Protein AF-A0A3D4LP50-F1 (afdb_monomer_lite)

Secondary structure (DSSP, 8-state):
--------PPPHHHHTTS---------GGG-S-GGG-SSTHHHHHHHHHTTT-HHHHHHHHHHHHHTT---HHHHHHHHHHSS--------TT---HHHHHHHHHHHHHHHHHHHHHHHHHHHHHHHHHHTT----

Sequence (136 aa):
MLRDETDGEIGNDELRFVSDYRMNLVIPSEITDFHKFRTSVGTVLELLKYSKDKKNMEELVQMHQSKGNLEADAVQVINHFSNLKLDVEKKKGEISMWKAWEDQKMEGVMEGRWEGALESKIQLVIKKISKGMSVS

pLDDT: mean 73.42, std 13.95, range [36.53, 92.31]

Structure (mmCIF, N/CA/C/O backbone):
data_AF-A0A3D4LP50-F1
#
_entry.id   AF-A0A3D4LP50-F1
#
loop_
_atom_site.group_PDB
_atom_site.id
_atom_site.type_symbol
_atom_site.label_atom_id
_atom_site.label_alt_id
_atom_site.label_comp_id
_atom_site.label_asym_id
_atom_site.label_entity_id
_atom_site.label_seq_id
_atom_site.pdbx_PDB_ins_code
_atom_site.Cartn_x
_atom_site.Cartn_y
_atom_site.Cartn_z
_atom_site.occupancy
_atom_site.B_iso_or_equiv
_atom_site.auth_seq_id
_atom_site.auth_comp_id
_atom_site.auth_asym_id
_atom_site.auth_atom_id
_atom_site.pdbx_PDB_model_num
ATOM 1 N N . MET A 1 1 ? -20.058 -32.838 -6.795 1.00 37.56 1 MET A N 1
ATOM 2 C CA . MET A 1 1 ? -20.551 -31.669 -6.040 1.00 37.56 1 MET A CA 1
ATOM 3 C C . MET A 1 1 ? -19.493 -30.586 -6.133 1.00 37.56 1 MET A C 1
ATOM 5 O O . MET A 1 1 ? -18.532 -30.620 -5.380 1.00 37.56 1 MET A O 1
ATOM 9 N N . LEU A 1 2 ? -19.627 -29.701 -7.115 1.00 36.53 2 LEU A N 1
ATOM 10 C CA . LEU A 1 2 ? -18.869 -28.456 -7.218 1.00 36.53 2 LEU A CA 1
ATOM 11 C C . LEU A 1 2 ? -19.898 -27.353 -6.968 1.00 36.53 2 LEU A C 1
ATOM 13 O O . LEU A 1 2 ? -20.978 -27.401 -7.554 1.00 36.53 2 LEU A O 1
ATOM 17 N N . ARG A 1 3 ? -19.619 -26.479 -5.998 1.00 41.91 3 ARG A N 1
ATOM 18 C CA . ARG A 1 3 ? -20.470 -25.331 -5.680 1.00 41.91 3 ARG A CA 1
ATOM 19 C C . ARG A 1 3 ? -20.453 -24.386 -6.876 1.00 41.91 3 ARG A C 1
ATOM 21 O O . ARG A 1 3 ? -19.384 -23.955 -7.290 1.00 41.91 3 ARG A O 1
ATOM 28 N N . ASP A 1 4 ? -21.640 -24.127 -7.395 1.00 43.94 4 ASP A N 1
ATOM 29 C CA . ASP A 1 4 ? -21.947 -23.034 -8.302 1.00 43.94 4 ASP A CA 1
ATOM 30 C C . ASP A 1 4 ? -21.982 -21.764 -7.438 1.00 43.94 4 ASP A C 1
ATOM 32 O O . ASP A 1 4 ? -22.889 -21.583 -6.622 1.00 43.94 4 ASP A O 1
ATOM 36 N N . GLU A 1 5 ? -20.914 -20.971 -7.482 1.00 49.91 5 GLU A N 1
ATOM 37 C CA . GLU A 1 5 ? -20.929 -19.614 -6.941 1.00 49.91 5 GLU A CA 1
ATOM 38 C C . GLU A 1 5 ? -21.651 -18.764 -7.981 1.00 49.91 5 GLU A C 1
ATOM 40 O O . GLU A 1 5 ? -21.098 -18.427 -9.021 1.00 49.91 5 GLU A O 1
ATOM 45 N N . THR A 1 6 ? -22.934 -18.501 -7.742 1.00 50.62 6 THR A N 1
ATOM 46 C CA . THR A 1 6 ? -23.718 -17.585 -8.562 1.00 50.62 6 THR A CA 1
ATOM 47 C C . THR A 1 6 ? -23.100 -16.195 -8.448 1.00 50.62 6 THR A C 1
ATOM 49 O O . THR A 1 6 ? -23.281 -15.526 -7.426 1.00 50.62 6 THR A O 1
ATOM 52 N N . ASP A 1 7 ? -22.380 -15.768 -9.482 1.00 55.00 7 ASP A N 1
ATOM 53 C CA . ASP A 1 7 ? -22.083 -14.362 -9.727 1.00 55.00 7 ASP A CA 1
ATOM 54 C C . ASP A 1 7 ? -23.426 -13.621 -9.760 1.00 55.00 7 ASP A C 1
ATOM 56 O O . ASP A 1 7 ? -24.233 -13.795 -10.674 1.00 55.00 7 ASP A O 1
ATOM 60 N N . GLY A 1 8 ? -23.729 -12.875 -8.697 1.00 55.91 8 GLY A N 1
ATOM 61 C CA . GLY A 1 8 ? -24.950 -12.085 -8.618 1.00 55.91 8 GLY A CA 1
ATOM 62 C C . GLY A 1 8 ? -24.923 -11.028 -9.713 1.00 55.91 8 GLY A C 1
ATOM 63 O O . GLY A 1 8 ? -24.117 -10.100 -9.644 1.00 55.91 8 GLY A O 1
ATOM 64 N N . GLU A 1 9 ? -25.771 -11.178 -10.731 1.00 63.25 9 GLU A N 1
ATOM 65 C CA . GLU A 1 9 ? -25.935 -10.155 -11.759 1.00 63.25 9 GLU A CA 1
ATOM 66 C C . GLU A 1 9 ? -26.352 -8.843 -11.091 1.00 63.25 9 GLU A C 1
ATOM 68 O O . GLU A 1 9 ? -27.396 -8.762 -10.443 1.00 63.25 9 GLU A O 1
ATOM 73 N N . ILE A 1 10 ? -25.507 -7.822 -11.234 1.00 65.25 10 ILE A N 1
ATOM 74 C CA . ILE A 1 10 ? -25.784 -6.471 -10.752 1.00 65.25 10 ILE A CA 1
ATOM 75 C C . ILE A 1 10 ? -26.992 -5.958 -11.543 1.00 65.25 10 ILE A C 1
ATOM 77 O O . ILE A 1 10 ? -26.935 -5.819 -12.768 1.00 65.25 10 ILE A O 1
ATOM 81 N N . GLY A 1 11 ? -28.098 -5.696 -10.855 1.00 70.38 11 GLY A N 1
ATOM 82 C CA . GLY A 1 11 ? -29.309 -5.159 -11.450 1.00 70.38 11 GLY A CA 1
ATOM 83 C C . GLY A 1 11 ? -29.059 -3.778 -12.060 1.00 70.38 11 GLY A C 1
ATOM 84 O O . GLY A 1 11 ? -28.274 -2.975 -11.557 1.00 70.38 11 GLY A O 1
ATOM 85 N N . ASN A 1 12 ? -29.777 -3.453 -13.139 1.00 66.81 12 ASN A N 1
ATOM 86 C CA . ASN A 1 12 ? -29.704 -2.145 -13.820 1.00 66.81 12 ASN A CA 1
ATOM 87 C C . ASN A 1 12 ? -29.898 -0.945 -12.867 1.00 66.81 12 ASN A C 1
ATOM 89 O O . ASN A 1 12 ? -29.385 0.152 -13.083 1.00 66.81 12 ASN A O 1
ATOM 93 N N . ASP A 1 13 ? -30.621 -1.182 -11.778 1.00 75.31 13 ASP A N 1
ATOM 94 C CA . ASP A 1 13 ? -30.911 -0.236 -10.712 1.00 75.31 13 ASP A CA 1
ATOM 95 C C . ASP A 1 13 ? -29.731 0.022 -9.751 1.00 75.31 13 ASP A C 1
ATOM 97 O O . ASP A 1 13 ? -29.747 1.002 -9.006 1.00 75.31 13 ASP A O 1
ATOM 101 N N . GLU A 1 14 ? -28.692 -0.808 -9.775 1.00 73.38 14 GLU A N 1
ATOM 102 C CA . GLU A 1 14 ? -27.465 -0.638 -8.989 1.00 73.38 14 GLU A CA 1
ATOM 103 C C . GLU A 1 14 ? -26.351 0.031 -9.809 1.00 73.38 14 GLU A C 1
ATOM 105 O O . GLU A 1 14 ? -25.570 0.814 -9.267 1.00 73.38 14 GLU A O 1
ATOM 110 N N . LEU A 1 15 ? -26.341 -0.173 -11.133 1.00 73.00 15 LEU A N 1
ATOM 111 C CA . LEU A 1 15 ? -25.411 0.468 -12.076 1.00 73.00 15 LEU A CA 1
ATOM 112 C C . LEU A 1 15 ? -25.457 2.001 -12.020 1.00 73.00 15 LEU A C 1
ATOM 114 O O . LEU A 1 15 ? -24.435 2.650 -12.203 1.00 73.00 15 LEU A O 1
ATOM 118 N N . ARG A 1 16 ? -26.610 2.594 -11.688 1.00 76.44 16 ARG A N 1
ATOM 119 C CA . ARG A 1 16 ? -26.753 4.051 -11.486 1.00 76.44 16 ARG A CA 1
ATOM 120 C C . ARG A 1 16 ? -25.937 4.611 -10.311 1.00 76.44 16 ARG A C 1
ATOM 122 O O . ARG A 1 16 ? -25.721 5.819 -10.266 1.00 76.44 16 ARG A O 1
ATOM 129 N N . PHE A 1 17 ? -25.478 3.767 -9.384 1.00 78.94 17 PHE A N 1
ATOM 130 C CA . PHE A 1 17 ? -24.547 4.158 -8.318 1.00 78.94 17 PHE A CA 1
ATOM 131 C C . PHE A 1 17 ? -23.080 3.887 -8.674 1.00 78.94 17 PHE A C 1
ATOM 133 O O . PHE A 1 17 ? -22.186 4.369 -7.979 1.00 78.94 17 PHE A O 1
ATOM 140 N N . VAL A 1 18 ? -22.818 3.128 -9.741 1.00 80.19 18 VAL A N 1
ATOM 141 C CA . VAL A 1 18 ? -21.467 2.840 -10.218 1.00 80.19 18 VAL A CA 1
ATOM 142 C C . VAL A 1 18 ? -21.077 3.906 -11.229 1.00 80.19 18 VAL A C 1
ATOM 144 O O . VAL A 1 18 ? -21.700 4.065 -12.276 1.00 80.19 18 VAL A O 1
ATOM 147 N N . SER A 1 19 ? -20.028 4.655 -10.920 1.00 74.38 19 SER A N 1
ATOM 148 C CA . SER A 1 19 ? -19.524 5.662 -11.842 1.00 74.38 19 SER A CA 1
ATOM 149 C C . SER A 1 19 ? -18.959 5.019 -13.112 1.00 74.38 19 SER A C 1
ATOM 151 O O . SER A 1 19 ? -18.124 4.117 -13.038 1.00 74.38 19 SER A O 1
ATOM 153 N N . ASP A 1 20 ? -19.359 5.539 -14.274 1.00 78.75 20 ASP A N 1
ATOM 154 C CA . ASP A 1 20 ? -18.867 5.116 -15.591 1.00 78.75 20 ASP A CA 1
ATOM 155 C C . ASP A 1 20 ? -17.468 5.697 -15.877 1.00 78.75 20 ASP A C 1
ATOM 157 O O . ASP A 1 20 ? -17.272 6.606 -16.689 1.00 78.75 20 ASP A O 1
ATOM 161 N N . TYR A 1 21 ? -16.471 5.222 -15.127 1.00 76.69 21 TYR A N 1
ATOM 162 C CA . TYR A 1 21 ? -15.068 5.561 -15.344 1.00 76.69 21 TYR A CA 1
ATOM 163 C C . TYR A 1 21 ? -14.382 4.500 -16.201 1.00 76.69 21 TYR A C 1
ATOM 165 O O . TYR A 1 21 ? -14.505 3.298 -15.969 1.00 76.69 21 TYR A O 1
ATOM 173 N N . ARG A 1 22 ? -13.554 4.945 -17.154 1.00 79.94 22 ARG A N 1
ATOM 174 C CA . ARG A 1 22 ? -12.682 4.033 -17.903 1.00 79.94 22 ARG A CA 1
ATOM 175 C C . ARG A 1 22 ? -11.593 3.483 -16.986 1.00 79.94 22 ARG A C 1
ATOM 177 O O . ARG A 1 22 ? -10.671 4.207 -16.609 1.00 79.94 22 ARG A O 1
ATOM 184 N N . MET A 1 23 ? -11.683 2.195 -16.680 1.00 80.88 23 MET A N 1
ATOM 185 C CA . MET A 1 23 ? -10.677 1.474 -15.909 1.00 80.88 23 MET A CA 1
ATOM 186 C C . MET A 1 23 ? -9.538 1.013 -16.818 1.00 80.88 23 MET A C 1
ATOM 188 O O . MET A 1 23 ? -9.757 0.272 -17.774 1.00 80.88 23 MET A O 1
ATOM 192 N N . ASN A 1 24 ? -8.311 1.428 -16.501 1.00 80.88 24 ASN A N 1
ATOM 193 C CA . ASN A 1 24 ? -7.106 0.916 -17.149 1.00 80.88 24 ASN A CA 1
ATOM 194 C C . ASN A 1 24 ? -6.406 -0.041 -16.184 1.00 80.88 24 ASN A C 1
ATOM 196 O O . ASN A 1 24 ? -5.880 0.388 -15.157 1.00 80.88 24 ASN A O 1
ATOM 200 N N . LEU A 1 25 ? -6.411 -1.332 -16.510 1.00 84.56 25 LEU A N 1
ATOM 201 C CA . LEU A 1 25 ? -5.687 -2.342 -15.746 1.00 84.56 25 LEU A CA 1
ATOM 202 C C . LEU A 1 25 ? -4.238 -2.395 -16.225 1.00 84.56 25 LEU A C 1
ATOM 204 O O . LEU A 1 25 ? -3.970 -2.436 -17.424 1.00 84.56 25 LEU A O 1
ATOM 208 N N . VAL A 1 26 ? -3.307 -2.388 -15.276 1.00 86.44 26 VAL A N 1
ATOM 209 C CA . VAL A 1 26 ? -1.872 -2.427 -15.551 1.00 86.44 26 VAL A CA 1
ATOM 210 C C . VAL A 1 26 ? -1.264 -3.580 -14.770 1.00 86.44 26 VAL A C 1
ATOM 212 O O . VAL A 1 26 ? -1.495 -3.703 -13.569 1.00 86.44 26 VAL A O 1
ATOM 215 N N . ILE A 1 27 ? -0.470 -4.407 -15.449 1.00 87.69 27 ILE A N 1
ATOM 216 C CA . ILE A 1 27 ? 0.229 -5.541 -14.847 1.00 87.69 27 ILE A CA 1
ATOM 217 C C . ILE A 1 27 ? 1.702 -5.146 -14.655 1.00 87.69 27 ILE A C 1
ATOM 219 O O . ILE A 1 27 ? 2.440 -5.079 -15.640 1.00 87.69 27 ILE A O 1
ATOM 223 N N . PRO A 1 28 ? 2.173 -4.892 -13.416 1.00 87.06 28 PRO A N 1
ATOM 224 C CA . PRO A 1 28 ? 3.525 -4.379 -13.173 1.00 87.06 28 PRO A CA 1
ATOM 225 C C . PRO A 1 28 ? 4.645 -5.241 -13.767 1.00 87.06 28 PRO A C 1
ATOM 227 O O . PRO A 1 28 ? 5.651 -4.715 -14.236 1.00 87.06 28 PRO A O 1
ATOM 230 N N . SER A 1 29 ? 4.473 -6.568 -13.784 1.00 85.62 29 SER A N 1
ATOM 231 C CA . SER A 1 29 ? 5.467 -7.501 -14.327 1.00 85.62 29 SER 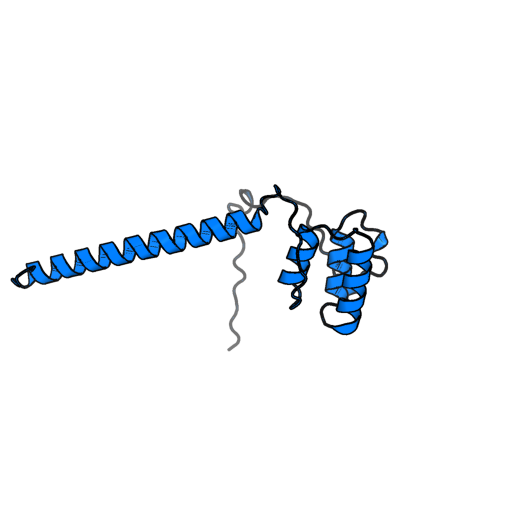A CA 1
ATOM 232 C C . SER A 1 29 ? 5.678 -7.373 -15.835 1.00 85.62 29 SER A C 1
ATOM 234 O O . SER A 1 29 ? 6.767 -7.682 -16.313 1.00 85.62 29 SER A O 1
ATOM 236 N N . GLU A 1 30 ? 4.672 -6.902 -16.573 1.00 90.75 30 GLU A N 1
ATOM 237 C CA . GLU A 1 30 ? 4.717 -6.744 -18.033 1.00 90.75 30 GLU A CA 1
ATOM 238 C C . GLU A 1 30 ? 5.308 -5.394 -18.462 1.00 90.75 30 GLU A C 1
ATOM 240 O O . GLU A 1 30 ? 5.659 -5.199 -19.625 1.00 90.75 30 GLU A O 1
ATOM 245 N N . ILE A 1 31 ? 5.473 -4.456 -17.525 1.00 90.44 31 ILE A N 1
ATOM 246 C CA . ILE A 1 31 ? 6.051 -3.144 -17.810 1.00 90.44 31 ILE A CA 1
ATOM 247 C C . ILE A 1 31 ? 7.564 -3.282 -17.987 1.00 90.44 31 ILE A C 1
ATOM 249 O O . ILE A 1 31 ? 8.284 -3.776 -17.111 1.00 90.44 31 ILE A O 1
ATOM 253 N N . THR A 1 32 ? 8.061 -2.818 -19.132 1.00 89.25 32 THR A N 1
ATOM 254 C CA . THR A 1 32 ? 9.492 -2.828 -19.468 1.00 89.25 32 THR A CA 1
ATOM 255 C C . THR A 1 32 ? 10.186 -1.505 -19.172 1.00 89.25 32 THR A C 1
ATOM 257 O O . THR A 1 32 ? 11.386 -1.498 -18.928 1.00 89.25 32 THR A O 1
ATOM 260 N N . ASP A 1 33 ? 9.449 -0.395 -19.206 1.00 90.31 33 ASP A N 1
ATOM 261 C CA . ASP A 1 33 ? 9.987 0.955 -19.055 1.00 90.31 33 ASP A CA 1
ATOM 262 C C . ASP A 1 33 ? 9.089 1.793 -18.136 1.00 90.31 33 ASP A C 1
ATOM 264 O O . ASP A 1 33 ? 8.024 2.271 -18.541 1.00 90.31 33 ASP A O 1
ATOM 268 N N . PHE A 1 34 ? 9.530 1.955 -16.887 1.00 88.06 34 PHE A N 1
ATOM 269 C CA . PHE A 1 34 ? 8.821 2.711 -15.855 1.00 88.06 34 PHE A CA 1
ATOM 270 C C . PHE A 1 34 ? 9.030 4.228 -15.963 1.00 88.06 34 PHE A C 1
ATOM 272 O O . PHE A 1 34 ? 8.280 4.987 -15.353 1.00 88.06 34 PHE A O 1
ATOM 279 N N . HIS A 1 35 ? 9.965 4.706 -16.794 1.00 85.31 35 HIS A N 1
ATOM 280 C CA . HIS A 1 35 ? 10.190 6.144 -16.985 1.00 85.31 35 HIS A CA 1
ATOM 281 C C . HIS A 1 35 ? 9.092 6.826 -17.812 1.00 85.31 35 HIS A C 1
ATOM 283 O O . HIS A 1 35 ? 9.010 8.053 -17.852 1.00 85.31 35 HIS A O 1
ATOM 289 N N . LYS A 1 36 ? 8.204 6.047 -18.444 1.00 88.12 36 LYS A N 1
ATOM 290 C CA . LYS A 1 36 ? 7.005 6.569 -19.121 1.00 88.12 36 LYS A CA 1
ATOM 291 C C . LYS A 1 36 ? 5.994 7.175 -18.149 1.00 88.12 36 LYS A C 1
ATOM 293 O O . LYS A 1 36 ? 5.191 8.018 -18.552 1.00 88.12 36 LYS A O 1
ATOM 298 N N . PHE A 1 37 ? 6.032 6.774 -16.880 1.00 87.62 37 PHE A N 1
ATOM 299 C CA . PHE A 1 37 ? 5.220 7.383 -15.839 1.00 87.62 37 PHE A CA 1
ATOM 300 C C . PHE A 1 37 ? 5.881 8.680 -15.381 1.00 87.62 37 PHE A C 1
ATOM 302 O O . PHE A 1 37 ? 7.007 8.694 -14.896 1.00 87.62 37 PHE A O 1
ATOM 309 N N . ARG A 1 38 ? 5.154 9.790 -15.524 1.00 82.75 38 ARG A N 1
ATOM 310 C CA . ARG A 1 38 ? 5.615 11.117 -15.084 1.00 82.75 38 ARG A CA 1
ATOM 311 C C . ARG A 1 38 ? 5.413 11.360 -13.586 1.00 82.75 38 ARG A C 1
ATOM 313 O O . ARG A 1 38 ? 5.787 12.416 -13.094 1.00 82.75 38 ARG A O 1
ATOM 320 N N . THR A 1 39 ? 4.776 10.419 -12.892 1.00 81.31 39 THR A N 1
ATOM 321 C CA . THR A 1 39 ? 4.405 10.504 -11.477 1.00 81.31 39 THR A CA 1
ATOM 322 C C . THR A 1 39 ? 5.022 9.353 -10.686 1.00 81.31 39 THR A C 1
ATOM 324 O O . THR A 1 39 ? 5.486 8.363 -11.258 1.00 81.31 39 THR A O 1
ATOM 327 N N . SER A 1 40 ? 4.953 9.450 -9.357 1.00 77.06 40 SER A N 1
ATOM 328 C CA . SER A 1 40 ? 5.410 8.432 -8.401 1.00 77.06 40 SER A CA 1
ATOM 329 C C . SER A 1 40 ? 4.732 7.059 -8.565 1.00 77.06 40 SER A C 1
ATOM 331 O O . SER A 1 40 ? 5.256 6.053 -8.087 1.00 77.06 40 SER A O 1
ATOM 333 N N . VAL A 1 41 ? 3.630 6.975 -9.325 1.00 83.00 41 VAL A N 1
ATOM 334 C CA . VAL A 1 41 ? 2.969 5.711 -9.702 1.00 83.00 41 VAL A CA 1
ATOM 335 C C . VAL A 1 41 ? 3.926 4.771 -10.436 1.00 83.00 41 VAL A C 1
ATOM 337 O O . VAL A 1 41 ? 3.904 3.570 -10.182 1.00 83.00 41 VAL A O 1
ATOM 340 N N . GLY A 1 42 ? 4.799 5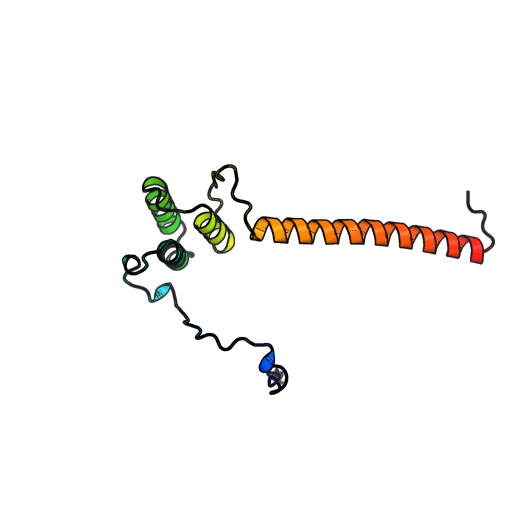.294 -11.304 1.00 86.44 42 GLY A N 1
ATOM 341 C CA . GLY A 1 42 ? 5.795 4.470 -11.997 1.00 86.44 42 GLY A CA 1
ATOM 342 C C . GLY A 1 42 ? 6.738 3.768 -11.032 1.00 86.44 42 GLY A C 1
ATOM 343 O O . GLY A 1 42 ? 6.953 2.566 -11.145 1.00 86.44 42 GLY A O 1
ATOM 344 N N . THR A 1 43 ? 7.228 4.509 -10.040 1.00 80.12 43 THR A N 1
ATOM 345 C CA . THR A 1 43 ? 8.106 3.999 -8.984 1.00 80.12 43 THR A CA 1
ATOM 346 C C . THR A 1 43 ? 7.421 2.927 -8.142 1.00 80.12 43 THR A C 1
ATOM 348 O O . THR A 1 43 ? 8.019 1.896 -7.841 1.00 80.12 43 THR A O 1
ATOM 351 N N . VAL A 1 44 ? 6.146 3.128 -7.792 1.00 81.50 44 VAL A N 1
ATOM 352 C CA . VAL A 1 44 ? 5.359 2.121 -7.066 1.00 81.50 44 VAL A CA 1
ATOM 353 C C . VAL A 1 44 ? 5.212 0.846 -7.898 1.00 81.50 44 VAL A C 1
ATOM 355 O O . VAL A 1 44 ? 5.464 -0.246 -7.392 1.00 81.50 44 VAL A O 1
ATOM 358 N N . LEU A 1 45 ? 4.849 0.963 -9.178 1.00 87.19 45 LEU A N 1
ATOM 359 C CA . LEU A 1 45 ? 4.709 -0.192 -10.070 1.00 87.19 45 LEU A CA 1
ATOM 360 C C . LEU A 1 45 ? 6.050 -0.917 -10.277 1.00 87.19 45 LEU A C 1
ATOM 362 O O . LEU A 1 45 ? 6.080 -2.147 -10.310 1.00 87.19 45 LEU A O 1
ATOM 366 N N . GLU A 1 46 ? 7.160 -0.182 -10.366 1.00 86.31 46 GLU A N 1
ATOM 367 C CA . GLU A 1 46 ? 8.508 -0.751 -10.46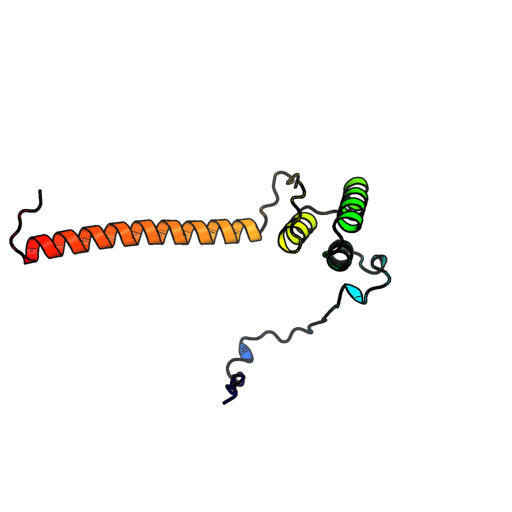6 1.00 86.31 46 GLU A CA 1
ATOM 368 C C . GLU A 1 46 ? 8.853 -1.583 -9.228 1.00 86.31 46 GLU A C 1
ATOM 370 O O . GLU A 1 46 ? 9.300 -2.723 -9.341 1.00 86.31 46 GLU A O 1
ATOM 375 N N . LEU A 1 47 ? 8.565 -1.064 -8.036 1.00 79.94 47 LEU A N 1
ATOM 376 C CA . LEU A 1 47 ? 8.785 -1.796 -6.790 1.00 79.94 47 LEU A CA 1
ATOM 377 C C . LEU A 1 47 ? 7.868 -3.014 -6.661 1.00 79.94 47 LEU A C 1
ATOM 379 O O . LEU A 1 47 ? 8.315 -4.077 -6.229 1.00 79.94 47 LEU A O 1
ATOM 383 N N . LEU A 1 48 ? 6.608 -2.904 -7.092 1.00 82.62 48 LEU A N 1
ATOM 384 C CA . LEU A 1 48 ? 5.675 -4.034 -7.122 1.00 82.62 48 LEU A CA 1
ATOM 385 C C . LEU A 1 48 ? 6.150 -5.153 -8.055 1.00 82.62 48 LEU A C 1
ATOM 387 O O . LEU A 1 48 ? 5.980 -6.330 -7.723 1.00 82.62 48 LEU A O 1
ATOM 391 N N . LYS A 1 49 ? 6.791 -4.820 -9.183 1.00 85.56 49 LYS A N 1
ATOM 392 C CA . LYS A 1 49 ? 7.390 -5.814 -10.088 1.00 85.56 49 LYS A CA 1
ATOM 393 C C . LYS A 1 49 ? 8.439 -6.671 -9.378 1.00 85.56 49 LYS A C 1
ATOM 395 O O . LYS A 1 49 ? 8.458 -7.885 -9.573 1.00 85.56 49 LYS A O 1
ATOM 400 N N . TYR A 1 50 ? 9.253 -6.067 -8.517 1.00 80.81 50 TYR A N 1
ATOM 401 C CA . TYR A 1 50 ? 10.272 -6.767 -7.729 1.00 80.81 50 TYR A CA 1
ATOM 402 C C . TYR A 1 50 ? 9.794 -7.141 -6.321 1.00 80.81 50 TYR A C 1
ATOM 404 O O . TYR A 1 50 ? 10.602 -7.509 -5.475 1.00 80.81 50 TYR A O 1
ATOM 412 N N . SER A 1 51 ? 8.478 -7.130 -6.070 1.00 72.06 51 SER A N 1
ATOM 413 C CA . SER A 1 51 ? 7.907 -7.376 -4.737 1.00 72.06 51 SER A CA 1
ATOM 414 C C . SER A 1 51 ? 8.328 -8.708 -4.098 1.00 72.06 51 SER A C 1
ATOM 416 O O . SER A 1 51 ? 8.376 -8.841 -2.876 1.00 72.06 51 SER A O 1
ATOM 418 N N . LYS A 1 52 ? 8.642 -9.702 -4.933 1.00 69.94 52 LYS A N 1
ATOM 419 C CA . LYS A 1 52 ? 9.063 -11.048 -4.523 1.00 69.94 52 LYS A CA 1
ATOM 420 C C . LYS A 1 52 ? 10.580 -11.191 -4.350 1.00 69.94 52 LYS A C 1
ATOM 422 O O . LYS A 1 52 ? 11.024 -12.203 -3.816 1.00 69.94 52 LYS A O 1
ATOM 427 N N . ASP A 1 53 ? 11.363 -10.208 -4.789 1.00 76.94 53 ASP A N 1
ATOM 428 C CA . ASP A 1 53 ? 12.824 -10.210 -4.731 1.00 76.94 53 ASP A CA 1
ATOM 429 C C . ASP A 1 53 ? 13.316 -9.141 -3.757 1.00 76.94 53 ASP A C 1
ATOM 431 O O . ASP A 1 53 ? 13.496 -7.970 -4.095 1.00 76.94 53 ASP A O 1
ATOM 435 N N . LYS A 1 54 ? 13.540 -9.576 -2.517 1.00 64.19 54 LYS A N 1
ATOM 436 C CA . LYS A 1 54 ? 13.903 -8.698 -1.406 1.00 64.19 54 LYS A CA 1
ATOM 437 C C . LYS A 1 54 ? 15.171 -7.879 -1.681 1.00 64.19 54 LYS A C 1
ATOM 439 O O . LYS A 1 54 ? 15.229 -6.721 -1.284 1.00 64.19 54 LYS A O 1
ATOM 444 N N . LYS A 1 55 ? 16.166 -8.451 -2.366 1.00 70.00 55 LYS A N 1
ATOM 445 C CA . LYS A 1 55 ? 17.452 -7.782 -2.599 1.00 70.00 55 LYS A CA 1
ATOM 446 C C . LYS A 1 55 ? 17.309 -6.662 -3.629 1.00 70.00 55 LYS A C 1
ATOM 448 O O . LYS A 1 55 ? 17.698 -5.529 -3.366 1.00 70.00 55 LYS A O 1
ATOM 453 N N . ASN A 1 56 ? 16.694 -6.972 -4.768 1.00 70.88 56 ASN A N 1
ATOM 454 C CA . ASN A 1 56 ? 16.455 -5.987 -5.825 1.00 70.88 56 ASN A CA 1
ATOM 455 C C . ASN A 1 56 ? 15.518 -4.867 -5.351 1.00 70.88 56 ASN A C 1
ATOM 457 O O . ASN A 1 56 ? 15.690 -3.702 -5.705 1.00 70.88 56 ASN A O 1
ATOM 461 N N . MET A 1 57 ? 14.553 -5.209 -4.502 1.00 71.19 57 MET A N 1
ATOM 462 C CA . MET A 1 57 ? 13.654 -4.250 -3.877 1.00 71.19 57 MET A CA 1
ATOM 463 C C . MET A 1 57 ? 14.390 -3.286 -2.927 1.00 71.19 57 MET A C 1
ATOM 465 O O . MET A 1 57 ? 14.181 -2.079 -3.019 1.00 71.19 57 MET A O 1
ATOM 469 N N . GLU A 1 58 ? 15.265 -3.781 -2.045 1.00 66.31 58 GLU A N 1
ATOM 470 C CA . GLU A 1 58 ? 16.056 -2.937 -1.133 1.00 66.31 58 GLU A CA 1
ATOM 471 C C . GLU A 1 58 ? 16.977 -1.966 -1.898 1.00 66.31 58 GLU A C 1
ATOM 473 O O . GLU A 1 58 ? 17.036 -0.780 -1.565 1.00 66.31 58 GLU A O 1
ATOM 478 N N . GLU A 1 59 ? 17.632 -2.435 -2.965 1.00 72.56 59 GLU A N 1
ATOM 479 C CA . GLU A 1 59 ? 18.485 -1.604 -3.830 1.00 72.56 59 GLU A CA 1
ATOM 480 C C . GLU A 1 59 ? 17.682 -0.506 -4.554 1.00 72.56 59 GLU A C 1
ATOM 482 O O . GLU A 1 59 ? 18.088 0.661 -4.581 1.00 72.56 59 GLU A O 1
ATOM 487 N N . LEU A 1 60 ? 16.505 -0.844 -5.091 1.00 71.88 60 LEU A N 1
ATOM 488 C CA . LEU A 1 60 ? 15.622 0.115 -5.764 1.00 71.88 60 LEU A CA 1
ATOM 489 C C . LEU A 1 60 ? 15.092 1.186 -4.814 1.00 71.88 60 LEU A C 1
ATOM 491 O O . LEU A 1 60 ? 15.046 2.365 -5.174 1.00 71.88 60 LEU A O 1
ATOM 495 N N . VAL A 1 61 ? 14.716 0.798 -3.597 1.00 67.50 61 VAL A N 1
ATOM 496 C CA . VAL A 1 61 ? 14.271 1.747 -2.576 1.00 67.50 61 VAL A CA 1
ATOM 497 C C . VAL A 1 61 ? 15.379 2.742 -2.247 1.00 67.50 61 VAL A C 1
ATOM 499 O O . VAL A 1 61 ? 1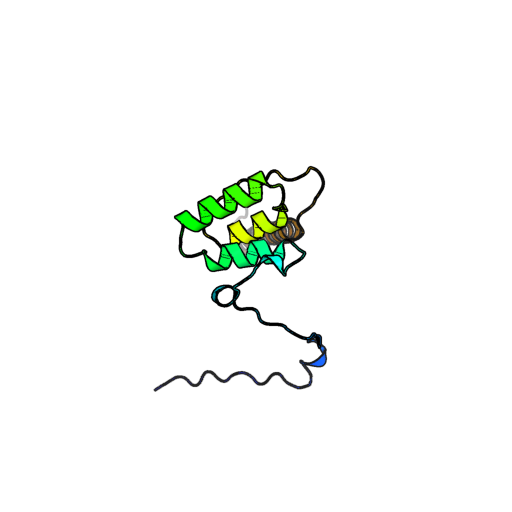5.127 3.948 -2.264 1.00 67.50 61 VAL A O 1
ATOM 502 N N . GLN A 1 62 ? 16.602 2.268 -1.996 1.00 66.88 62 GLN A N 1
ATOM 503 C CA . GLN A 1 62 ? 17.735 3.150 -1.699 1.00 66.88 62 GLN A CA 1
ATOM 504 C C . GLN A 1 62 ? 18.022 4.108 -2.858 1.00 66.88 62 GLN A C 1
ATOM 506 O O . GLN A 1 62 ? 18.238 5.303 -2.642 1.00 66.88 62 GLN A O 1
ATOM 511 N N . MET A 1 63 ? 17.959 3.617 -4.099 1.00 71.44 63 MET A N 1
ATOM 512 C CA . MET A 1 63 ? 18.137 4.451 -5.283 1.00 71.44 63 MET A CA 1
ATOM 513 C C . MET A 1 63 ? 17.080 5.565 -5.354 1.00 71.44 63 MET A C 1
ATOM 515 O O . MET A 1 63 ? 17.435 6.726 -5.556 1.00 71.44 63 MET A O 1
ATOM 519 N N . HIS A 1 64 ? 15.795 5.250 -5.183 1.00 67.25 64 HIS A N 1
ATOM 520 C CA . HIS A 1 64 ? 14.714 6.240 -5.282 1.00 67.25 64 HIS A CA 1
ATOM 521 C C . HIS A 1 64 ? 14.684 7.220 -4.100 1.00 67.25 64 HIS A C 1
ATOM 523 O O . HIS A 1 64 ? 14.430 8.409 -4.312 1.00 67.25 64 HIS A O 1
ATOM 529 N N . GLN A 1 65 ? 15.030 6.765 -2.891 1.00 64.44 65 GLN A N 1
ATOM 530 C CA . GLN A 1 65 ? 15.217 7.625 -1.715 1.00 64.44 65 GLN A CA 1
ATOM 531 C C . GLN A 1 65 ? 16.386 8.601 -1.905 1.00 64.44 65 GLN A C 1
ATOM 533 O O . GLN A 1 65 ? 16.221 9.800 -1.691 1.00 64.44 65 GLN A O 1
ATOM 538 N N . SER A 1 66 ? 17.540 8.126 -2.393 1.00 62.44 66 SER A N 1
ATOM 539 C CA . SER A 1 66 ? 18.717 8.977 -2.649 1.00 62.44 66 SER A CA 1
ATOM 540 C C . SER A 1 66 ? 18.473 10.060 -3.706 1.00 62.44 66 SER A C 1
ATOM 542 O O . SER A 1 66 ? 19.103 11.115 -3.675 1.00 62.44 66 SER A O 1
ATOM 544 N N . LYS A 1 67 ? 17.537 9.814 -4.632 1.00 59.53 67 LYS A N 1
ATOM 545 C CA . LYS A 1 67 ? 17.159 10.748 -5.698 1.00 59.53 67 LYS A CA 1
ATOM 546 C C . LYS A 1 67 ? 16.097 11.761 -5.259 1.00 59.53 67 LYS A C 1
ATOM 548 O O . LYS A 1 67 ? 15.770 12.643 -6.043 1.00 59.53 67 LYS A O 1
ATOM 553 N N . GLY A 1 68 ? 15.543 11.636 -4.047 1.00 59.94 68 GLY A N 1
ATOM 554 C CA . GLY A 1 68 ? 14.441 12.482 -3.572 1.00 59.94 68 GLY A CA 1
ATOM 555 C C . GLY A 1 68 ? 13.145 12.316 -4.377 1.00 59.94 68 GLY A C 1
ATOM 556 O O . GLY A 1 68 ? 12.249 13.147 -4.275 1.00 59.94 68 GLY A O 1
ATOM 557 N N . ASN A 1 69 ? 13.045 11.251 -5.179 1.00 60.38 69 ASN A N 1
ATOM 558 C CA . ASN A 1 69 ? 11.933 11.003 -6.101 1.00 60.38 69 ASN A CA 1
ATOM 559 C C . ASN A 1 69 ? 10.772 10.248 -5.443 1.00 60.38 69 ASN A C 1
ATOM 561 O O . ASN A 1 69 ? 9.776 9.950 -6.103 1.00 60.38 69 ASN A O 1
ATOM 565 N N . LEU A 1 70 ? 10.919 9.881 -4.168 1.00 65.00 70 LEU A N 1
ATOM 566 C CA . LEU A 1 70 ? 9.939 9.083 -3.455 1.00 65.00 70 LEU A CA 1
ATOM 567 C C . LEU A 1 70 ? 9.123 9.970 -2.515 1.00 65.00 70 LEU A C 1
ATOM 569 O O . LEU A 1 70 ? 9.582 10.378 -1.451 1.00 65.00 70 LEU A O 1
ATOM 573 N N . GLU A 1 71 ? 7.904 10.277 -2.942 1.00 68.81 71 GLU A N 1
ATOM 574 C CA . GLU A 1 71 ? 6.914 10.986 -2.134 1.00 68.81 71 GLU A CA 1
ATOM 575 C C . GLU A 1 71 ? 6.492 10.125 -0.932 1.00 68.81 71 GLU A C 1
ATOM 577 O O . GLU A 1 71 ? 6.439 8.896 -1.024 1.00 68.81 71 GLU A O 1
ATOM 582 N N . ALA A 1 72 ? 6.154 10.757 0.196 1.00 68.25 72 ALA A N 1
ATOM 583 C CA . ALA A 1 72 ? 5.758 10.056 1.421 1.00 68.25 72 ALA A CA 1
ATOM 584 C C . ALA A 1 72 ? 4.573 9.093 1.206 1.00 68.25 72 ALA A C 1
ATOM 586 O O . ALA A 1 72 ? 4.533 8.017 1.809 1.00 68.25 72 ALA A O 1
ATOM 587 N N . ASP A 1 73 ? 3.646 9.446 0.313 1.00 64.69 73 ASP A N 1
ATOM 588 C CA . ASP A 1 73 ? 2.505 8.604 -0.052 1.00 64.69 73 ASP A CA 1
ATOM 589 C C . ASP A 1 73 ? 2.931 7.364 -0.845 1.00 64.69 73 ASP A C 1
ATOM 591 O O . ASP A 1 73 ? 2.422 6.269 -0.603 1.00 64.69 73 ASP A O 1
ATOM 595 N N . ALA A 1 74 ? 3.931 7.484 -1.722 1.00 70.69 74 ALA A N 1
ATOM 596 C CA . ALA A 1 74 ? 4.496 6.332 -2.413 1.00 70.69 74 ALA A CA 1
ATOM 597 C C . ALA A 1 74 ? 5.159 5.369 -1.416 1.00 70.69 74 ALA A C 1
ATOM 599 O O . ALA A 1 74 ? 4.929 4.164 -1.502 1.00 70.69 74 ALA A O 1
ATOM 600 N N . VAL A 1 75 ? 5.903 5.880 -0.421 1.00 70.12 75 VAL A N 1
ATOM 601 C CA . VAL A 1 75 ? 6.497 5.048 0.648 1.00 70.12 75 VAL A CA 1
ATOM 602 C C . VAL A 1 75 ? 5.422 4.304 1.445 1.00 70.12 75 VAL A C 1
ATOM 604 O O . VAL A 1 75 ? 5.589 3.121 1.739 1.00 70.12 75 VAL A O 1
ATOM 607 N N . GLN A 1 76 ? 4.305 4.967 1.770 1.00 69.75 76 GLN A N 1
ATOM 608 C CA . GLN A 1 76 ? 3.180 4.334 2.472 1.00 69.75 76 GLN A CA 1
ATOM 609 C C . GLN A 1 76 ? 2.569 3.196 1.653 1.00 69.75 76 GLN A C 1
ATOM 611 O O . GLN A 1 76 ? 2.368 2.103 2.179 1.00 69.75 76 GLN A O 1
ATOM 616 N N . VAL A 1 77 ? 2.322 3.430 0.363 1.00 71.81 77 VAL A N 1
ATOM 617 C CA . VAL A 1 77 ? 1.797 2.410 -0.553 1.00 71.81 77 VAL A CA 1
ATOM 618 C C . VAL A 1 77 ? 2.767 1.229 -0.651 1.00 71.81 77 VAL A C 1
ATOM 620 O O . VAL A 1 77 ? 2.352 0.080 -0.524 1.00 71.81 77 VAL A O 1
ATOM 623 N N . ILE A 1 78 ? 4.069 1.487 -0.786 1.00 71.75 78 ILE A N 1
ATOM 624 C CA . ILE A 1 78 ? 5.092 0.435 -0.822 1.00 71.75 78 ILE A CA 1
ATOM 625 C C . ILE A 1 78 ? 5.080 -0.380 0.472 1.00 71.75 78 ILE A C 1
ATOM 627 O O . ILE A 1 78 ? 4.976 -1.598 0.396 1.00 71.75 78 ILE A O 1
ATOM 631 N N . ASN A 1 79 ? 5.125 0.252 1.646 1.00 72.25 79 ASN A N 1
ATOM 632 C CA . ASN A 1 79 ? 5.081 -0.448 2.938 1.00 72.25 79 ASN A CA 1
ATOM 633 C C . ASN A 1 79 ? 3.795 -1.264 3.142 1.00 72.25 79 ASN A C 1
ATOM 635 O O . ASN A 1 79 ? 3.785 -2.213 3.919 1.00 72.25 79 ASN A O 1
ATOM 639 N N . HIS A 1 80 ? 2.698 -0.877 2.493 1.00 70.06 80 HIS A N 1
ATOM 640 C CA . HIS A 1 80 ? 1.438 -1.602 2.590 1.00 70.06 80 HIS A CA 1
ATOM 641 C C . HIS A 1 80 ? 1.413 -2.838 1.682 1.00 70.06 80 HIS A C 1
ATOM 643 O O . HIS A 1 80 ? 1.017 -3.918 2.113 1.00 70.06 80 HIS A O 1
ATOM 649 N N . PHE A 1 81 ? 1.844 -2.693 0.425 1.00 67.38 81 PHE A N 1
ATOM 650 C CA . PHE A 1 81 ? 1.801 -3.781 -0.559 1.00 67.38 81 PHE A CA 1
ATOM 651 C C . PHE A 1 81 ? 3.040 -4.684 -0.544 1.00 67.38 81 PHE A C 1
ATOM 653 O O . PHE A 1 81 ? 3.006 -5.792 -1.078 1.00 67.38 81 PHE A O 1
ATOM 660 N N . SER A 1 82 ? 4.132 -4.234 0.066 1.00 64.19 82 SER A N 1
ATOM 661 C CA . SER A 1 82 ? 5.340 -5.021 0.300 1.00 64.19 82 SER A CA 1
ATOM 662 C C . SER A 1 82 ? 5.552 -5.179 1.801 1.00 64.19 82 SER A C 1
ATOM 664 O O . SER A 1 82 ? 5.293 -4.259 2.561 1.00 64.19 82 SER A O 1
ATOM 666 N N . ASN A 1 83 ? 6.078 -6.317 2.257 1.00 59.94 83 ASN A N 1
ATOM 667 C CA . ASN A 1 83 ? 6.433 -6.527 3.671 1.00 59.94 83 ASN A CA 1
ATOM 668 C C . ASN A 1 83 ? 7.657 -5.688 4.125 1.00 59.94 83 ASN A C 1
ATOM 670 O O . ASN A 1 83 ? 8.401 -6.097 5.021 1.00 59.94 83 ASN A O 1
ATOM 674 N N . LEU A 1 84 ? 7.909 -4.544 3.488 1.00 62.28 84 LEU A N 1
ATOM 675 C CA . LEU A 1 84 ? 8.971 -3.620 3.849 1.00 62.28 84 LEU A CA 1
ATOM 676 C C . LEU A 1 84 ? 8.538 -2.676 4.969 1.00 62.28 84 LEU A C 1
ATOM 678 O O . LEU A 1 84 ? 7.376 -2.306 5.102 1.00 62.28 84 LEU A O 1
ATOM 682 N N . LYS A 1 85 ? 9.522 -2.263 5.768 1.00 59.97 85 LYS A N 1
ATOM 683 C CA . LYS A 1 85 ? 9.380 -1.237 6.805 1.00 59.97 85 LYS A CA 1
ATOM 684 C C . LYS A 1 85 ? 10.303 -0.070 6.484 1.00 59.97 85 LYS A C 1
ATOM 686 O O . LYS A 1 85 ? 11.332 0.104 7.131 1.00 59.97 85 LYS A O 1
ATOM 691 N N . LEU A 1 86 ? 9.970 0.671 5.435 1.00 66.12 86 LEU A N 1
ATOM 692 C CA . LEU A 1 86 ? 10.700 1.875 5.057 1.00 66.12 86 LEU A CA 1
ATOM 693 C C . LEU A 1 86 ? 10.317 3.022 5.984 1.00 66.12 86 LEU A C 1
ATOM 695 O O . LEU A 1 86 ? 9.134 3.202 6.284 1.00 66.12 86 LEU A O 1
ATOM 699 N N . ASP A 1 87 ? 11.314 3.785 6.423 1.00 60.28 87 ASP A N 1
ATOM 700 C CA . ASP A 1 87 ? 11.083 4.951 7.267 1.00 60.28 87 ASP A CA 1
ATOM 701 C C . ASP A 1 87 ? 10.452 6.087 6.449 1.00 60.28 87 ASP A C 1
ATOM 703 O O . ASP A 1 87 ? 10.833 6.332 5.300 1.00 60.28 87 ASP A O 1
ATOM 707 N N . VAL A 1 88 ? 9.454 6.755 7.027 1.00 61.94 88 VAL A N 1
ATOM 708 C CA . VAL A 1 88 ? 8.727 7.859 6.390 1.00 61.94 88 VAL A CA 1
ATOM 709 C C . VAL A 1 88 ? 8.983 9.112 7.210 1.00 61.94 88 VAL A C 1
ATOM 711 O O . VAL A 1 88 ? 8.312 9.348 8.218 1.00 61.94 88 VAL A O 1
ATOM 714 N N . GLU A 1 89 ? 9.892 9.968 6.750 1.00 55.25 89 GLU A N 1
ATOM 715 C CA . GLU A 1 89 ? 9.958 11.338 7.253 1.00 55.25 89 GLU A CA 1
ATOM 716 C C . GLU A 1 89 ? 8.720 12.104 6.765 1.00 55.25 89 GLU A C 1
ATOM 718 O O . GLU A 1 89 ? 8.671 12.649 5.661 1.00 55.25 89 GLU A O 1
ATOM 723 N N . LYS A 1 90 ? 7.661 12.113 7.581 1.00 55.03 90 LYS A N 1
ATOM 724 C CA . LYS A 1 90 ? 6.456 12.899 7.296 1.00 55.03 90 LYS A CA 1
ATOM 725 C C . LYS A 1 90 ? 6.805 14.386 7.331 1.00 55.03 90 LYS A C 1
ATOM 727 O O . LYS A 1 90 ? 7.220 14.905 8.369 1.00 55.03 90 LYS A O 1
ATOM 732 N N . LYS A 1 91 ? 6.562 15.103 6.230 1.00 54.88 91 LYS A N 1
ATOM 733 C CA . LYS A 1 91 ? 6.567 16.570 6.251 1.00 54.88 91 LYS A CA 1
ATOM 734 C C . LYS A 1 91 ? 5.473 17.054 7.203 1.00 54.88 91 LYS A C 1
ATOM 736 O O . LYS A 1 91 ? 4.329 16.605 7.163 1.00 54.88 91 LYS A O 1
ATOM 741 N N . LYS A 1 92 ? 5.842 17.967 8.099 1.00 38.53 92 LYS A N 1
ATOM 742 C CA . LYS A 1 92 ? 4.966 18.528 9.132 1.00 38.53 92 LYS A CA 1
ATOM 743 C C . LYS A 1 92 ? 3.828 19.323 8.466 1.00 38.53 92 LYS A C 1
ATOM 745 O O . LYS A 1 92 ? 4.038 20.471 8.096 1.00 38.53 92 LYS A O 1
ATOM 750 N N . GLY A 1 93 ? 2.649 18.714 8.302 1.00 46.44 93 GLY A N 1
ATOM 751 C CA . GLY A 1 93 ? 1.443 19.385 7.786 1.00 46.44 93 GLY A CA 1
ATOM 752 C C . GLY A 1 93 ? 0.595 18.586 6.789 1.00 46.44 93 GLY A C 1
ATOM 753 O O . GLY A 1 93 ? -0.564 18.936 6.592 1.00 46.44 93 GLY A O 1
ATOM 754 N N . GLU A 1 94 ? 1.111 17.503 6.202 1.00 52.22 94 GLU A N 1
ATOM 755 C CA . GLU A 1 94 ? 0.309 16.615 5.348 1.00 52.22 94 GLU A CA 1
ATOM 756 C C . GLU A 1 94 ? -0.433 15.588 6.214 1.00 52.22 94 GLU A C 1
ATOM 758 O O . GLU A 1 94 ? 0.142 14.628 6.737 1.00 52.22 94 GLU A O 1
ATOM 763 N N . ILE A 1 95 ? -1.733 15.813 6.412 1.00 49.38 95 ILE A N 1
ATOM 764 C CA . ILE A 1 95 ? -2.620 14.817 7.015 1.00 49.38 95 ILE A CA 1
ATOM 765 C C . ILE A 1 95 ? -2.905 13.770 5.934 1.00 49.38 95 ILE A C 1
ATOM 767 O O . ILE A 1 95 ? -3.684 14.016 5.018 1.00 49.38 95 ILE A O 1
ATOM 771 N N . SER A 1 96 ? -2.259 12.604 6.029 1.00 56.69 96 SER A N 1
ATOM 772 C CA . SER A 1 96 ? -2.570 11.451 5.171 1.00 56.69 96 SER A CA 1
ATOM 773 C C . SER A 1 96 ? -4.056 11.093 5.314 1.00 56.69 96 SER A C 1
ATOM 775 O O . SER A 1 96 ? -4.532 10.833 6.420 1.00 56.69 96 SER A O 1
ATOM 777 N N . MET A 1 97 ? -4.795 11.076 4.202 1.00 53.47 97 MET A N 1
ATOM 778 C CA . MET A 1 97 ? -6.222 10.721 4.171 1.00 53.47 97 MET A CA 1
ATOM 779 C C . MET A 1 97 ? -6.468 9.303 4.713 1.00 53.47 97 MET A C 1
ATOM 781 O O . MET A 1 97 ? -7.462 9.053 5.389 1.00 53.47 97 MET A O 1
ATOM 785 N N . TRP A 1 98 ? -5.510 8.396 4.507 1.00 52.28 98 TRP A N 1
ATOM 786 C CA . TRP A 1 98 ? -5.508 7.053 5.091 1.00 52.28 98 TRP A CA 1
ATOM 787 C C . TRP A 1 98 ? -5.434 7.082 6.610 1.00 52.28 98 TRP A C 1
ATOM 789 O O . TRP A 1 98 ? -6.189 6.383 7.280 1.00 52.28 98 TRP A O 1
ATOM 799 N N . LYS A 1 99 ? -4.571 7.944 7.158 1.00 55.47 99 LYS A N 1
ATOM 800 C CA . LYS A 1 99 ? -4.491 8.160 8.601 1.00 55.47 99 LYS A CA 1
ATOM 801 C C . LYS A 1 99 ? -5.809 8.708 9.153 1.00 55.47 99 LYS A C 1
ATOM 803 O O . LYS A 1 99 ? -6.236 8.261 10.208 1.00 55.47 99 LYS A O 1
ATOM 808 N N . ALA A 1 100 ? -6.473 9.613 8.432 1.00 63.41 100 ALA A N 1
ATOM 809 C CA . ALA A 1 100 ? -7.787 10.111 8.835 1.00 63.41 100 ALA A CA 1
ATOM 810 C C . ALA A 1 100 ? -8.842 8.989 8.883 1.00 63.41 100 ALA A C 1
ATOM 812 O O . ALA A 1 100 ? -9.611 8.921 9.838 1.00 63.41 100 ALA A O 1
ATOM 813 N N . TRP A 1 101 ? -8.842 8.069 7.911 1.00 50.22 101 TRP A N 1
ATOM 814 C CA . TRP A 1 101 ? -9.736 6.906 7.928 1.00 50.22 101 TRP A CA 1
ATOM 815 C C . TRP A 1 101 ? -9.396 5.941 9.075 1.00 50.22 101 TRP A C 1
ATOM 817 O O . TRP A 1 101 ? -10.288 5.520 9.810 1.00 50.22 101 TRP A O 1
ATOM 827 N N . GLU A 1 102 ? -8.123 5.597 9.285 1.00 56.94 102 GLU A N 1
ATOM 828 C CA . GLU A 1 102 ? -7.725 4.741 10.413 1.00 56.94 102 GLU A CA 1
ATOM 829 C C . GLU A 1 102 ? -8.114 5.345 11.764 1.00 56.94 102 GLU A C 1
ATOM 831 O O . GLU A 1 102 ? 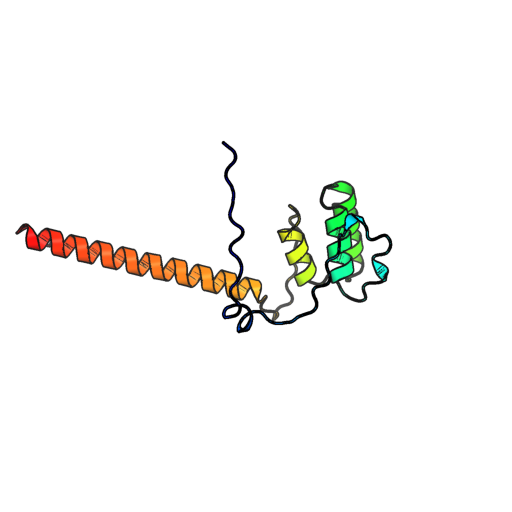-8.667 4.638 12.610 1.00 56.94 102 GLU A O 1
ATOM 836 N N . ASP A 1 103 ? -7.876 6.645 11.944 1.00 68.50 103 ASP A N 1
ATOM 837 C CA . ASP A 1 103 ? -8.224 7.368 13.163 1.00 68.50 103 ASP A CA 1
ATOM 838 C C . ASP A 1 103 ? -9.757 7.349 13.368 1.00 68.50 103 ASP A C 1
ATOM 840 O O . ASP A 1 103 ? -10.219 6.960 14.440 1.00 68.50 103 ASP A O 1
ATOM 844 N N . GLN A 1 104 ? -10.552 7.616 12.321 1.00 67.00 104 GLN A N 1
ATOM 845 C CA . GLN A 1 104 ? -12.022 7.546 12.368 1.00 67.00 104 GLN A CA 1
ATOM 846 C C . GLN A 1 104 ? -12.541 6.129 12.673 1.00 67.00 104 GLN A C 1
ATOM 848 O O . GLN A 1 104 ? -13.487 5.943 13.439 1.00 67.00 104 GLN A O 1
ATOM 853 N N . LYS A 1 105 ? -11.917 5.095 12.098 1.00 70.88 105 LYS A N 1
ATOM 854 C CA . LYS A 1 105 ? -12.261 3.695 12.380 1.00 70.88 105 LYS A CA 1
ATOM 855 C C . LYS A 1 105 ? -11.964 3.343 13.838 1.00 70.88 105 LYS A C 1
ATOM 857 O O . LYS A 1 105 ? -12.763 2.654 14.471 1.00 70.88 105 LYS A O 1
ATOM 862 N N . MET A 1 106 ? -10.822 3.780 14.368 1.00 75.31 106 MET A N 1
ATOM 863 C CA . MET A 1 106 ? -10.460 3.540 15.766 1.00 75.31 106 MET A CA 1
ATOM 864 C C . MET A 1 106 ? -11.375 4.283 16.735 1.00 75.31 106 MET A C 1
ATOM 866 O O . MET A 1 106 ? -11.744 3.708 17.758 1.00 75.31 106 MET A O 1
ATOM 870 N N . GLU A 1 107 ? -11.775 5.510 16.407 1.00 82.19 107 GLU A N 1
ATOM 871 C CA . GLU A 1 107 ? -12.752 6.281 17.178 1.00 82.19 107 GLU A CA 1
ATOM 872 C C . GLU A 1 107 ? -14.085 5.532 17.284 1.00 82.19 107 GLU A C 1
ATOM 874 O O . GLU A 1 107 ? -14.531 5.249 18.397 1.00 82.19 107 GLU A O 1
ATOM 879 N N . GLY A 1 108 ? -14.632 5.056 16.159 1.00 83.75 108 GLY A N 1
ATOM 880 C CA . GLY A 1 108 ? -15.864 4.258 16.163 1.00 83.75 108 GLY A CA 1
ATOM 881 C C . GLY A 1 108 ? -15.744 2.937 16.939 1.00 83.75 108 GLY A C 1
ATOM 882 O O . GLY A 1 108 ? -16.674 2.526 17.632 1.00 83.75 108 GLY A O 1
ATOM 883 N N . VAL A 1 109 ? -14.584 2.269 16.893 1.00 89.12 109 VAL A N 1
ATOM 884 C CA . VAL A 1 109 ? -14.336 1.060 17.705 1.00 89.12 109 VAL A CA 1
ATOM 885 C C . VAL A 1 109 ? -14.290 1.385 19.197 1.00 89.12 109 VAL A C 1
ATOM 887 O O . VAL A 1 109 ? -14.772 0.594 20.011 1.00 89.12 109 VAL A O 1
ATOM 890 N N . MET A 1 110 ? -13.684 2.511 19.579 1.00 86.19 110 MET A N 1
ATOM 891 C CA . MET A 1 110 ? -13.651 2.939 20.974 1.00 86.19 110 MET A CA 1
ATOM 892 C C . MET A 1 110 ? -15.055 3.276 21.463 1.00 86.19 110 MET A C 1
ATOM 894 O O . MET A 1 110 ? -15.460 2.741 22.494 1.00 86.19 110 MET A O 1
ATOM 898 N N . GLU A 1 111 ? -15.806 4.080 20.716 1.00 89.06 111 GLU A N 1
ATOM 899 C CA . GLU 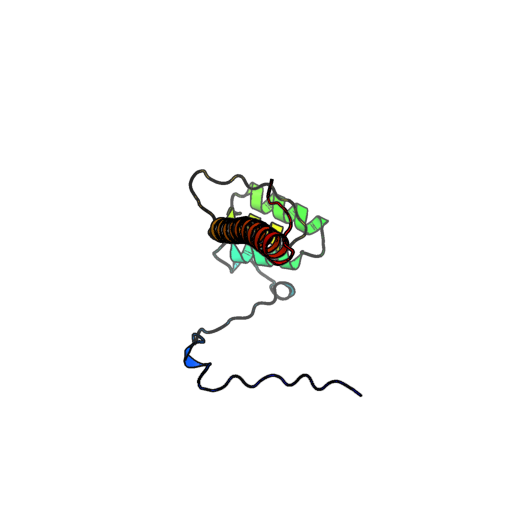A 1 111 ? -17.179 4.459 21.053 1.00 89.06 111 GLU A CA 1
ATOM 900 C C . GLU A 1 111 ? -18.070 3.223 21.239 1.00 89.06 111 GLU A C 1
ATOM 902 O O . GLU A 1 111 ? -18.645 3.040 22.312 1.00 89.06 111 GLU A O 1
ATOM 907 N N . GLY A 1 112 ? -18.032 2.270 20.301 1.00 91.12 112 GLY A N 1
ATOM 908 C CA . GLY A 1 112 ? -18.788 1.020 20.428 1.00 91.12 112 GLY A CA 1
ATOM 909 C C . GLY A 1 112 ? -18.388 0.162 21.639 1.00 91.12 112 GLY A C 1
ATOM 910 O O . GLY A 1 112 ? -19.230 -0.506 22.243 1.00 91.12 112 GLY A O 1
ATOM 911 N N . ARG A 1 113 ? -17.114 0.184 22.061 1.00 92.00 113 ARG A N 1
ATOM 912 C CA . ARG A 1 113 ? -16.684 -0.489 23.305 1.00 92.00 113 ARG A CA 1
ATOM 913 C C . ARG A 1 113 ? -17.239 0.201 24.547 1.00 92.00 113 ARG A C 1
ATOM 915 O O . ARG A 1 113 ? -17.610 -0.487 25.498 1.00 92.00 113 ARG A O 1
ATOM 922 N N . TRP A 1 114 ? -17.265 1.532 24.554 1.00 88.94 114 TRP A N 1
ATOM 923 C CA . TRP A 1 114 ? -17.819 2.317 25.655 1.00 88.94 114 TRP A CA 1
ATOM 924 C C . TRP A 1 114 ? -19.326 2.107 25.785 1.00 88.94 114 TRP A C 1
ATOM 926 O O . TRP A 1 114 ? -19.800 1.796 26.881 1.00 88.94 114 TRP A O 1
ATOM 936 N N . GLU A 1 115 ? -20.056 2.188 24.675 1.00 91.50 115 GLU A N 1
ATOM 937 C CA . GLU A 1 115 ? -21.496 1.934 24.629 1.00 91.50 115 GLU A CA 1
ATOM 938 C C . GLU A 1 115 ? -21.820 0.502 25.061 1.00 91.50 115 GLU A C 1
ATOM 940 O O . GLU A 1 115 ? -22.587 0.305 26.003 1.00 91.50 115 GLU A O 1
ATOM 945 N N . GLY A 1 116 ? -21.147 -0.504 24.493 1.00 92.31 116 GLY A N 1
ATOM 946 C CA . GLY A 1 116 ? -21.376 -1.905 24.856 1.00 92.31 116 GLY A CA 1
ATOM 947 C C . GLY A 1 116 ? -21.075 -2.215 26.329 1.00 92.31 116 GLY A C 1
ATOM 948 O O . GLY A 1 116 ? -21.774 -3.014 26.964 1.00 92.31 116 GLY A O 1
ATOM 949 N N . ALA A 1 117 ? -20.067 -1.566 26.920 1.00 91.81 117 ALA A N 1
ATOM 950 C CA . ALA A 1 117 ? -19.775 -1.695 28.348 1.00 91.81 117 ALA A CA 1
ATOM 951 C C . ALA A 1 117 ? -20.865 -1.053 29.224 1.00 91.81 117 ALA A C 1
ATOM 953 O O . ALA A 1 117 ? -21.209 -1.599 30.279 1.00 91.81 117 ALA A O 1
ATOM 954 N N . LEU A 1 118 ? -21.412 0.089 28.801 1.00 90.50 118 LEU A N 1
ATOM 955 C CA . LEU A 1 118 ? -22.502 0.770 29.495 1.00 90.50 118 LEU A CA 1
ATOM 956 C C . LEU A 1 118 ? -23.801 -0.039 29.409 1.00 90.50 118 LEU A C 1
ATOM 958 O O . LEU A 1 118 ? -24.415 -0.317 30.441 1.00 90.50 118 LEU A O 1
ATOM 962 N N . GLU A 1 119 ? -24.169 -0.495 28.212 1.00 91.31 119 GLU A N 1
ATOM 963 C CA . GLU A 1 119 ? -25.333 -1.354 27.986 1.00 91.31 119 GLU A CA 1
ATOM 964 C C . GLU A 1 119 ? -25.248 -2.638 28.809 1.00 91.31 119 GLU A C 1
ATOM 966 O O . GLU A 1 119 ? -26.210 -3.017 29.478 1.00 91.31 119 GLU A O 1
ATOM 971 N N . SER A 1 120 ? -24.072 -3.271 28.849 1.00 89.88 120 SER A N 1
ATOM 972 C CA . SER A 1 120 ? -23.846 -4.473 29.657 1.00 89.88 120 SER A CA 1
ATOM 973 C C . SER A 1 120 ? -24.089 -4.220 31.146 1.00 89.88 120 SER A C 1
ATOM 975 O O . SER A 1 120 ? -24.712 -5.043 31.820 1.00 89.88 120 SER A O 1
ATOM 977 N N . LYS A 1 121 ? -23.637 -3.077 31.681 1.00 91.19 121 LYS A N 1
ATOM 978 C CA . LYS A 1 121 ? -23.894 -2.702 33.082 1.00 91.19 121 LYS A CA 1
ATOM 979 C C . LYS A 1 121 ? -25.381 -2.462 33.335 1.00 91.19 121 LYS A C 1
ATOM 981 O O . LYS A 1 121 ? -25.903 -2.968 34.328 1.00 91.19 121 LYS A O 1
ATOM 986 N N . ILE A 1 122 ? -26.065 -1.751 32.438 1.00 91.06 122 ILE A N 1
ATOM 987 C CA . ILE A 1 122 ? -27.509 -1.482 32.534 1.00 91.06 122 ILE A CA 1
ATOM 988 C C . ILE A 1 122 ? -28.300 -2.797 32.528 1.00 91.06 122 ILE A C 1
ATOM 990 O O . ILE A 1 122 ? -29.110 -3.033 33.425 1.00 91.06 122 ILE A O 1
ATOM 994 N N . GLN A 1 123 ? -28.006 -3.697 31.587 1.00 90.56 123 GLN A N 1
ATOM 995 C CA . GLN A 1 123 ? -28.603 -5.036 31.502 1.00 90.56 123 GLN A CA 1
ATOM 996 C C . GLN A 1 123 ? -28.415 -5.827 32.805 1.00 90.56 123 GLN A C 1
ATOM 998 O O . GLN A 1 123 ? -29.337 -6.485 33.293 1.00 90.56 123 GLN A O 1
ATOM 1003 N N . LEU A 1 124 ? -27.229 -5.745 33.411 1.00 89.56 124 LEU A N 1
ATOM 1004 C CA . LEU A 1 124 ? -26.909 -6.450 34.650 1.00 89.56 124 LEU A CA 1
ATOM 1005 C C . LEU A 1 124 ? -27.692 -5.888 35.846 1.00 89.56 124 LEU A C 1
ATOM 1007 O O . LEU A 1 124 ? -28.204 -6.665 36.654 1.00 89.56 124 LEU A O 1
ATOM 1011 N N . VAL A 1 125 ? -27.846 -4.563 35.928 1.00 90.31 125 VAL A N 1
ATOM 1012 C CA . VAL A 1 125 ? -28.686 -3.896 36.938 1.00 90.31 125 VAL A CA 1
ATOM 1013 C C . VAL A 1 125 ? -30.153 -4.294 36.775 1.00 90.31 125 VAL A C 1
ATOM 1015 O O . VAL A 1 125 ? -30.758 -4.759 37.741 1.00 90.31 125 VAL A O 1
ATOM 1018 N N . ILE A 1 126 ? -30.705 -4.214 35.559 1.00 90.88 126 ILE A N 1
ATOM 1019 C CA . ILE A 1 126 ? -32.089 -4.628 35.260 1.00 90.88 126 ILE A CA 1
ATOM 1020 C C . ILE A 1 126 ? -32.309 -6.090 35.672 1.00 90.88 126 ILE A C 1
ATOM 1022 O O . ILE A 1 126 ? -33.281 -6.414 36.357 1.00 90.88 126 ILE A O 1
ATOM 1026 N N . LYS A 1 127 ? -31.365 -6.978 35.338 1.00 90.75 127 LYS A N 1
ATOM 1027 C CA . LYS A 1 127 ? -31.420 -8.393 35.720 1.00 90.75 127 LYS A CA 1
ATOM 1028 C C . LYS A 1 127 ? -31.388 -8.590 37.236 1.00 90.75 127 LYS A C 1
ATOM 1030 O O . LYS A 1 127 ? -32.119 -9.445 37.737 1.00 90.75 127 LYS A O 1
ATOM 1035 N N . LYS A 1 128 ? -30.580 -7.825 37.979 1.00 89.94 128 LYS A N 1
ATOM 1036 C CA . LYS A 1 128 ? -30.551 -7.893 39.450 1.00 89.94 128 LYS A CA 1
ATOM 1037 C C . LYS A 1 128 ? -31.879 -7.456 40.068 1.00 89.94 128 LYS A C 1
ATOM 1039 O O . LYS A 1 128 ? -32.418 -8.194 40.891 1.00 89.94 128 LYS A O 1
ATOM 1044 N N . ILE A 1 129 ? -32.434 -6.337 39.600 1.00 89.62 129 ILE A N 1
ATOM 1045 C CA . ILE A 1 129 ? -33.729 -5.810 40.056 1.00 89.62 129 ILE A CA 1
ATOM 1046 C C . ILE A 1 129 ? -34.852 -6.815 39.769 1.00 89.62 129 ILE A C 1
ATOM 1048 O O . ILE A 1 129 ? -35.623 -7.138 40.667 1.00 89.62 129 ILE A O 1
ATOM 1052 N N . SER A 1 130 ? -34.898 -7.393 38.560 1.00 88.50 130 SER A N 1
ATOM 1053 C CA . SER A 1 130 ? -35.924 -8.385 38.183 1.00 88.50 130 SER A CA 1
ATOM 1054 C C . SER A 1 130 ? -35.922 -9.645 39.058 1.00 88.50 130 SER A C 1
ATOM 1056 O O . SER A 1 130 ? -36.936 -10.324 39.181 1.00 88.50 130 SER A O 1
ATOM 1058 N N . LYS A 1 131 ? -34.781 -9.955 39.683 1.00 91.38 131 LYS A N 1
ATOM 1059 C CA . LYS A 1 131 ? -34.599 -11.096 40.587 1.00 91.38 131 LYS A CA 1
ATOM 1060 C C . LYS A 1 131 ? -34.758 -10.726 42.066 1.00 91.38 131 LYS A C 1
ATOM 1062 O O . LYS A 1 131 ? -34.468 -11.560 42.918 1.00 91.38 131 LYS A O 1
ATOM 1067 N N . GLY A 1 132 ? -35.163 -9.492 42.379 1.00 85.62 132 GLY A N 1
ATOM 1068 C CA . GLY A 1 132 ? -35.314 -9.008 43.755 1.00 85.62 132 GLY A CA 1
ATOM 1069 C C . GLY A 1 132 ? -33.993 -8.891 44.523 1.00 85.62 132 GLY A C 1
ATOM 1070 O O . GLY A 1 132 ? -33.999 -8.878 45.751 1.00 85.62 132 GLY A O 1
ATOM 1071 N N . MET A 1 133 ? -32.854 -8.844 43.824 1.00 83.56 133 MET A N 1
ATOM 1072 C CA . MET A 1 133 ? -31.541 -8.708 44.453 1.00 83.56 133 MET A CA 1
ATOM 1073 C C . MET A 1 133 ? -31.219 -7.234 44.707 1.00 83.56 133 MET A C 1
ATOM 1075 O O . MET A 1 133 ? -31.484 -6.381 43.861 1.00 83.56 133 MET A O 1
ATOM 1079 N N . SER A 1 134 ? -30.594 -6.949 45.851 1.00 78.44 134 SER A N 1
ATOM 1080 C CA . SER A 1 134 ? -30.112 -5.605 46.176 1.00 78.44 134 SER A CA 1
ATOM 1081 C C . SER A 1 134 ? -29.049 -5.141 45.172 1.00 78.44 134 SER A C 1
ATOM 1083 O O . SER A 1 134 ? -28.151 -5.902 44.791 1.00 78.44 134 SER A O 1
ATOM 1085 N N . VAL A 1 135 ? -29.163 -3.887 44.737 1.00 72.06 135 VAL A N 1
ATOM 1086 C CA . VAL A 1 135 ? -28.173 -3.201 43.904 1.00 72.06 135 VAL A CA 1
ATOM 1087 C C . VAL A 1 135 ? -27.357 -2.308 44.839 1.00 72.06 135 VAL A C 1
ATOM 1089 O O . VAL A 1 135 ? -27.766 -1.191 45.135 1.00 72.06 135 VAL A O 1
ATOM 1092 N N . SER A 1 136 ? -26.252 -2.845 45.360 1.00 67.50 136 SER A N 1
ATOM 1093 C CA . SER A 1 136 ? -25.222 -2.111 46.113 1.00 67.50 136 SER A CA 1
ATOM 1094 C C . SER A 1 136 ? -24.022 -1.808 45.233 1.00 67.50 136 SER A C 1
ATOM 1096 O O . SER A 1 136 ? -23.614 -2.762 44.521 1.00 67.50 136 SER A O 1
#

Foldseek 3Di:
DDDDPPPPPDDPVNVVVPDPDDDDDDDLLPDPDLVVDPALVSLLSVLVNCLVPPVVNVVSVVVCVVVVRQDLVSVVSSVVSHVDDDDRPDDPPDDPVVNVVVVVVVVVVVVVVVVVVVVVVVVVVVVCVVVVHDDD

Radius of gyration: 25.2 Å; chains: 1; bounding box: 55×51×66 Å